Protein AF-A0A1L8ZAK7-F1 (afdb_monomer)

Sequence (157 aa):
MSPFKLKSNNKENIENLIKLHMLYDLTNNLSKELETINKIKNFDLEQYYLLITKYYLKIKKYKEANNFLKKINQKKIKNQKIKNEIISLKLRINEDNINEEEIKKILNKEKNIDVKIIYQIFSLVKFKNEKLATKIKNLILTNYPKSIYSYKIKRNE

Structure (mmCIF, N/CA/C/O backbone):
data_AF-A0A1L8ZAK7-F1
#
_entry.id   AF-A0A1L8ZAK7-F1
#
loop_
_atom_site.group_PDB
_atom_site.id
_atom_site.type_symbol
_atom_site.label_atom_id
_atom_site.label_alt_id
_atom_site.label_comp_id
_atom_site.label_asym_id
_atom_site.label_entity_id
_atom_site.label_seq_id
_atom_site.pdbx_PDB_ins_code
_atom_site.Cartn_x
_atom_site.Cartn_y
_atom_site.Cartn_z
_atom_site.occupancy
_atom_site.B_iso_or_equiv
_atom_site.auth_seq_id
_atom_site.auth_comp_id
_atom_site.auth_asym_id
_atom_site.auth_atom_id
_atom_site.pdbx_PDB_model_num
ATOM 1 N N . MET A 1 1 ? 27.114 6.346 -40.615 1.00 38.66 1 MET A N 1
ATOM 2 C CA . MET A 1 1 ? 26.608 6.399 -39.223 1.00 38.66 1 MET A CA 1
ATOM 3 C C . MET A 1 1 ? 25.337 7.224 -39.222 1.00 38.66 1 MET A C 1
ATOM 5 O O . MET A 1 1 ? 25.403 8.400 -39.535 1.00 38.66 1 MET A O 1
ATOM 9 N N . SER A 1 2 ? 24.181 6.624 -38.969 1.00 33.94 2 SER A N 1
ATOM 10 C CA . SER A 1 2 ? 22.898 7.335 -38.967 1.00 33.94 2 SER A CA 1
ATOM 11 C C . SER A 1 2 ? 21.969 6.669 -37.942 1.00 33.94 2 SER A C 1
ATOM 13 O O . SER A 1 2 ? 22.162 5.487 -37.664 1.00 33.94 2 SER A O 1
ATOM 15 N N . PRO A 1 3 ? 20.908 7.318 -37.446 1.00 43.94 3 PRO A N 1
ATOM 16 C CA . PRO A 1 3 ? 20.875 8.630 -36.805 1.00 43.94 3 PRO A CA 1
ATOM 17 C C . PRO A 1 3 ? 19.868 8.605 -35.635 1.00 43.94 3 PRO A C 1
ATOM 19 O O . PRO A 1 3 ? 18.752 9.071 -35.782 1.00 43.94 3 PRO A O 1
ATOM 22 N N . PHE A 1 4 ? 20.196 8.086 -34.452 1.00 36.28 4 PHE A N 1
ATOM 23 C CA . PHE A 1 4 ? 19.253 8.186 -33.328 1.00 36.28 4 PHE A CA 1
ATOM 24 C C . PHE A 1 4 ? 19.980 8.564 -32.046 1.00 36.28 4 PHE A C 1
ATOM 26 O O . PHE A 1 4 ? 20.331 7.735 -31.212 1.00 36.28 4 PHE A O 1
ATOM 33 N N . LYS A 1 5 ? 20.156 9.880 -31.863 1.00 40.09 5 LYS A N 1
ATOM 34 C CA . LYS A 1 5 ? 20.091 10.464 -30.521 1.00 40.09 5 LYS A CA 1
ATOM 35 C C . LYS A 1 5 ? 18.797 9.932 -29.903 1.00 40.09 5 LYS A C 1
ATOM 37 O O . LYS A 1 5 ? 17.719 10.371 -30.295 1.00 40.09 5 LYS A O 1
ATOM 42 N N . LEU A 1 6 ? 18.912 8.992 -28.966 1.00 40.31 6 LEU A N 1
ATOM 43 C CA . LEU A 1 6 ? 17.848 8.536 -28.068 1.00 40.31 6 LEU A CA 1
ATOM 44 C C . LEU A 1 6 ? 17.404 9.708 -27.174 1.00 40.31 6 LEU A C 1
ATOM 46 O O . LEU A 1 6 ? 17.619 9.735 -25.970 1.00 40.31 6 LEU A O 1
ATOM 50 N N . LYS A 1 7 ? 16.792 10.720 -27.785 1.00 38.16 7 LYS A N 1
ATOM 51 C CA . LYS A 1 7 ? 15.831 11.614 -27.146 1.00 38.16 7 LYS A CA 1
ATOM 52 C C . LYS A 1 7 ? 14.423 11.055 -27.385 1.00 38.16 7 LYS A C 1
ATOM 54 O O . LYS A 1 7 ? 13.497 11.806 -27.660 1.00 38.16 7 LYS A O 1
ATOM 59 N N . SER A 1 8 ? 14.258 9.731 -27.331 1.00 47.81 8 SER A N 1
ATOM 60 C CA . SER A 1 8 ? 12.934 9.114 -27.282 1.00 47.81 8 SER A CA 1
ATOM 61 C C . SER A 1 8 ? 12.306 9.497 -25.940 1.00 47.81 8 SER A C 1
ATOM 63 O O . SER A 1 8 ? 12.821 9.121 -24.886 1.00 47.81 8 SER A O 1
ATOM 65 N N . ASN A 1 9 ? 11.266 10.325 -26.005 1.00 56.34 9 ASN A N 1
ATOM 66 C CA . ASN A 1 9 ? 10.412 10.815 -24.924 1.00 56.34 9 ASN A CA 1
ATOM 67 C C . ASN A 1 9 ? 10.527 10.037 -23.601 1.00 56.34 9 ASN A C 1
ATOM 69 O O . ASN A 1 9 ? 9.945 8.965 -23.456 1.00 56.34 9 ASN A O 1
ATOM 73 N N . ASN A 1 10 ? 11.177 10.624 -22.585 1.00 66.56 10 ASN A N 1
ATOM 74 C CA . ASN A 1 10 ? 11.224 10.073 -21.219 1.00 66.56 10 ASN A CA 1
ATOM 75 C C . ASN A 1 10 ? 9.839 9.625 -20.710 1.00 66.56 10 ASN A C 1
ATOM 77 O O . ASN A 1 10 ? 9.738 8.651 -19.974 1.00 66.56 10 ASN A O 1
ATOM 81 N N . LYS A 1 11 ? 8.770 10.306 -21.140 1.00 75.31 11 LYS A N 1
ATOM 82 C CA . LYS A 1 11 ? 7.384 9.957 -20.814 1.00 75.31 11 LYS A CA 1
ATOM 83 C C . LYS A 1 11 ? 6.952 8.593 -21.375 1.00 75.31 11 LYS A C 1
ATOM 85 O O . LYS A 1 11 ? 6.390 7.793 -20.637 1.00 75.31 11 LYS A O 1
ATOM 90 N N . GLU A 1 12 ? 7.254 8.314 -22.640 1.00 77.94 12 GLU A N 1
ATOM 91 C CA . GLU A 1 12 ? 6.920 7.045 -23.303 1.00 77.94 12 GLU A CA 1
ATOM 92 C C . GLU A 1 12 ? 7.703 5.877 -22.685 1.00 77.94 12 GLU A C 1
ATOM 94 O O . GLU A 1 12 ? 7.150 4.808 -22.422 1.00 77.94 12 GLU A O 1
ATOM 99 N N . ASN A 1 13 ? 8.967 6.121 -22.326 1.00 82.50 13 ASN A N 1
ATOM 100 C CA . ASN A 1 13 ? 9.792 5.153 -21.607 1.00 82.50 13 ASN A CA 1
ATOM 101 C C . ASN A 1 13 ? 9.221 4.812 -20.219 1.00 82.50 13 ASN A C 1
ATOM 103 O O . ASN A 1 13 ? 9.172 3.639 -19.851 1.00 82.50 13 ASN A O 1
ATOM 107 N N . ILE A 1 14 ? 8.746 5.806 -19.458 1.00 86.50 14 ILE A N 1
ATOM 108 C CA . ILE A 1 14 ? 8.102 5.576 -18.153 1.00 86.50 14 ILE A CA 1
ATOM 109 C C . ILE A 1 14 ? 6.808 4.774 -18.317 1.00 86.50 14 ILE A C 1
ATOM 111 O O . ILE A 1 14 ? 6.589 3.812 -17.583 1.00 86.50 14 ILE A O 1
ATOM 115 N N . GLU A 1 15 ? 5.952 5.140 -19.272 1.00 88.88 15 GLU A N 1
ATOM 116 C CA . GLU A 1 15 ? 4.684 4.441 -19.508 1.00 88.88 15 GLU A CA 1
ATOM 117 C C . GLU A 1 15 ? 4.907 2.968 -19.878 1.00 88.88 15 GLU A C 1
ATOM 119 O O . GLU A 1 15 ? 4.224 2.088 -19.347 1.00 88.88 15 GLU A O 1
ATOM 124 N N . ASN A 1 16 ? 5.908 2.679 -20.714 1.00 92.00 16 ASN A N 1
ATOM 125 C CA . ASN A 1 16 ? 6.288 1.310 -21.062 1.00 92.00 16 ASN A CA 1
ATOM 126 C C . ASN A 1 16 ? 6.826 0.532 -19.852 1.00 92.00 16 ASN A C 1
ATOM 128 O O . ASN A 1 16 ? 6.425 -0.614 -19.641 1.00 92.00 16 ASN A O 1
ATOM 132 N N . LEU A 1 17 ? 7.660 1.153 -19.010 1.00 93.38 17 LEU A N 1
ATOM 133 C CA . LEU A 1 17 ? 8.134 0.534 -17.765 1.00 93.38 17 LEU A CA 1
ATOM 134 C C . LEU A 1 17 ? 6.985 0.244 -16.789 1.00 93.38 17 LEU A C 1
ATOM 136 O O . LEU A 1 17 ? 6.966 -0.817 -16.167 1.00 93.38 17 LEU A O 1
ATOM 140 N N . ILE A 1 18 ? 6.000 1.140 -16.676 1.00 91.56 18 ILE A N 1
ATOM 141 C CA . ILE A 1 18 ? 4.818 0.932 -15.826 1.00 91.56 18 ILE A CA 1
ATOM 142 C C . ILE A 1 18 ? 3.977 -0.244 -16.337 1.00 91.56 18 ILE A C 1
ATOM 144 O O . ILE A 1 18 ? 3.582 -1.095 -15.538 1.00 91.56 18 ILE A O 1
ATOM 148 N N . LYS A 1 19 ? 3.724 -0.325 -17.650 1.00 94.62 19 LYS A N 1
ATOM 149 C CA . LYS A 1 19 ? 2.999 -1.456 -18.261 1.00 94.62 19 LYS A CA 1
ATOM 150 C C . LYS A 1 19 ? 3.730 -2.777 -18.023 1.00 94.62 19 LYS A C 1
ATOM 152 O O . LYS A 1 19 ? 3.107 -3.766 -17.646 1.00 94.62 19 LYS A O 1
ATOM 157 N N . LEU A 1 20 ? 5.051 -2.777 -18.190 1.00 94.88 20 LEU A N 1
ATOM 158 C CA . LEU A 1 20 ? 5.879 -3.958 -17.979 1.00 94.88 20 LEU A CA 1
ATOM 159 C C . LEU A 1 20 ? 5.865 -4.411 -16.510 1.00 94.88 20 LEU A C 1
ATOM 161 O O . LEU A 1 20 ? 5.708 -5.598 -16.234 1.00 94.88 20 LEU A O 1
ATOM 165 N N . HIS A 1 21 ? 5.939 -3.465 -15.568 1.00 94.25 21 HIS A N 1
ATOM 166 C CA . HIS A 1 21 ? 5.751 -3.742 -14.144 1.00 94.25 21 HIS A CA 1
ATOM 167 C C . HIS A 1 21 ? 4.388 -4.399 -13.880 1.00 94.25 21 HIS A C 1
ATOM 169 O O . HIS A 1 21 ? 4.341 -5.416 -13.198 1.00 94.25 21 HIS A O 1
ATOM 175 N N . MET A 1 22 ? 3.292 -3.863 -14.436 1.00 94.00 22 MET A N 1
ATOM 176 C CA . MET A 1 22 ? 1.951 -4.439 -14.242 1.00 94.00 22 MET A CA 1
ATOM 177 C C . MET A 1 22 ? 1.873 -5.884 -14.745 1.00 94.00 22 MET A C 1
ATOM 179 O O . MET A 1 22 ? 1.290 -6.729 -14.075 1.00 94.00 22 MET A O 1
ATOM 183 N N . LEU A 1 23 ? 2.489 -6.188 -15.891 1.00 96.50 23 LEU A N 1
ATOM 184 C CA . LEU A 1 23 ? 2.541 -7.551 -16.422 1.00 96.50 23 LEU A CA 1
ATOM 185 C C . LEU A 1 23 ? 3.296 -8.508 -15.484 1.00 96.50 23 LEU A C 1
ATOM 187 O O . LEU A 1 23 ? 2.839 -9.627 -15.240 1.00 96.50 23 LEU A O 1
ATOM 191 N N . TYR A 1 24 ? 4.442 -8.087 -14.948 1.00 96.56 24 TYR A N 1
ATOM 192 C CA . TYR A 1 24 ? 5.217 -8.922 -14.025 1.00 96.56 24 TYR A CA 1
ATOM 193 C C . TYR A 1 24 ? 4.556 -9.076 -12.658 1.00 96.56 24 TYR A C 1
ATOM 195 O O . TYR A 1 24 ? 4.617 -10.164 -12.086 1.00 96.56 24 TYR A O 1
ATOM 203 N N . ASP A 1 25 ? 3.862 -8.045 -12.179 1.00 92.44 25 ASP A N 1
ATOM 204 C CA . ASP A 1 25 ? 3.046 -8.128 -10.970 1.00 92.44 25 ASP A CA 1
ATOM 205 C C . ASP A 1 25 ? 1.929 -9.174 -11.137 1.00 92.44 25 ASP A C 1
ATOM 207 O O . ASP A 1 25 ? 1.824 -10.094 -10.322 1.00 92.44 25 ASP A O 1
ATOM 211 N N . LEU A 1 26 ? 1.186 -9.108 -12.253 1.00 94.50 26 LEU A N 1
ATOM 212 C CA . LEU A 1 26 ? 0.105 -10.043 -12.601 1.00 94.50 26 LEU A CA 1
ATOM 213 C C . LEU A 1 26 ? 0.583 -11.491 -12.755 1.00 94.50 26 LEU A C 1
ATOM 215 O O . LEU A 1 26 ? -0.102 -12.417 -12.332 1.00 94.50 26 LEU A O 1
ATOM 219 N N . THR A 1 27 ? 1.756 -11.693 -13.354 1.00 95.38 27 THR A N 1
ATOM 220 C CA . THR A 1 27 ? 2.352 -13.029 -13.552 1.00 95.38 27 THR A CA 1
ATOM 221 C C . THR A 1 27 ? 3.162 -13.511 -12.347 1.00 95.38 27 THR A C 1
ATOM 223 O O . THR A 1 27 ? 3.765 -14.581 -12.396 1.00 95.38 27 THR A O 1
ATOM 226 N N . ASN A 1 28 ? 3.184 -12.731 -11.260 1.00 93.19 28 ASN A N 1
ATOM 227 C CA . ASN A 1 28 ? 3.946 -12.994 -10.042 1.00 93.19 28 ASN A CA 1
ATOM 228 C C . ASN A 1 28 ? 5.452 -13.236 -10.284 1.00 93.19 28 ASN A C 1
ATOM 230 O O . ASN A 1 28 ? 6.114 -13.960 -9.536 1.00 93.19 28 ASN A O 1
ATOM 234 N N . ASN A 1 29 ? 6.015 -12.621 -11.328 1.00 96.25 29 ASN A N 1
ATOM 235 C CA . ASN A 1 29 ? 7.433 -12.722 -11.654 1.00 96.25 29 ASN A CA 1
ATOM 236 C C . ASN A 1 29 ? 8.243 -11.697 -10.848 1.00 96.25 29 ASN A C 1
ATOM 238 O O . ASN A 1 29 ? 8.636 -10.649 -11.361 1.00 96.25 29 ASN A O 1
ATOM 242 N N . LEU A 1 30 ? 8.504 -12.017 -9.578 1.00 95.25 30 LEU A N 1
ATOM 243 C CA . LEU A 1 30 ? 9.125 -11.102 -8.612 1.00 95.25 30 LEU A CA 1
ATOM 244 C C . LEU A 1 30 ? 10.483 -10.545 -9.071 1.00 95.25 30 LEU A C 1
ATOM 246 O O . LEU A 1 30 ? 10.780 -9.372 -8.854 1.00 95.25 30 LEU A O 1
ATOM 250 N N . SER A 1 31 ? 11.307 -11.373 -9.720 1.00 95.88 31 SER A N 1
ATOM 251 C CA . SER A 1 31 ? 12.638 -10.960 -10.182 1.00 95.88 31 SER A CA 1
ATOM 252 C C . SER A 1 31 ? 12.542 -9.874 -11.256 1.00 95.88 31 SER A C 1
ATOM 254 O O . SER A 1 31 ? 13.133 -8.801 -11.105 1.00 95.88 31 SER A O 1
ATOM 256 N N . LYS A 1 32 ? 11.738 -10.112 -12.301 1.00 96.75 32 LYS A N 1
ATOM 257 C CA . LYS A 1 32 ? 11.555 -9.140 -13.386 1.00 96.75 32 LYS A CA 1
ATOM 258 C C . LYS A 1 32 ? 10.756 -7.915 -12.945 1.00 96.75 32 LYS A C 1
ATOM 260 O O . LYS A 1 32 ? 11.015 -6.809 -13.426 1.00 96.75 32 LYS A O 1
ATOM 265 N N . GLU A 1 33 ? 9.820 -8.088 -12.012 1.00 96.62 33 GLU A N 1
ATOM 266 C CA . GLU A 1 33 ? 9.091 -6.992 -11.369 1.00 96.62 33 GLU A CA 1
ATOM 267 C C . GLU A 1 33 ? 10.073 -6.029 -10.683 1.00 96.62 33 GLU A C 1
ATOM 269 O O . GLU A 1 33 ? 10.092 -4.839 -11.005 1.00 96.62 33 GLU A O 1
ATOM 274 N N . LEU A 1 34 ? 10.962 -6.542 -9.824 1.00 96.88 34 LEU A N 1
ATOM 275 C CA . LEU A 1 34 ? 11.955 -5.737 -9.108 1.00 96.88 34 LEU A CA 1
ATOM 276 C C . LEU A 1 34 ? 12.952 -5.047 -10.051 1.00 96.88 34 LEU A C 1
ATOM 278 O O . LEU A 1 34 ? 13.252 -3.864 -9.873 1.00 96.88 34 LEU A O 1
ATOM 282 N N . GLU A 1 35 ? 13.453 -5.760 -11.063 1.00 96.00 35 GLU A N 1
ATOM 283 C CA . GLU A 1 35 ? 14.347 -5.182 -12.074 1.00 96.00 35 GLU A CA 1
ATOM 284 C C . GLU A 1 35 ? 13.676 -3.999 -12.791 1.00 96.00 35 GLU A C 1
ATOM 286 O O . GLU A 1 35 ? 14.278 -2.935 -12.958 1.00 96.00 35 GLU A O 1
ATOM 291 N N . THR A 1 36 ?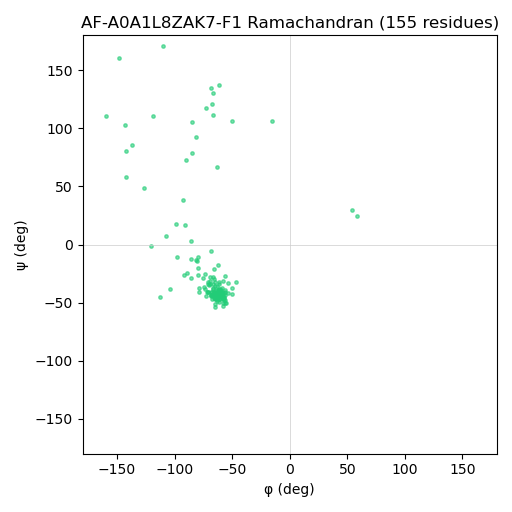 12.403 -4.159 -13.159 1.00 95.88 36 THR A N 1
ATOM 292 C CA . THR A 1 36 ? 11.619 -3.118 -13.834 1.00 95.88 36 THR A CA 1
ATOM 293 C C . THR A 1 36 ? 11.379 -1.917 -12.921 1.00 95.88 36 THR A C 1
ATOM 295 O O . THR A 1 36 ? 11.573 -0.779 -13.350 1.00 95.88 36 THR A O 1
ATOM 298 N N . ILE A 1 37 ? 11.033 -2.143 -11.648 1.00 96.12 37 ILE A N 1
ATOM 299 C CA . ILE A 1 37 ? 10.868 -1.071 -10.655 1.00 96.12 37 ILE A CA 1
ATOM 300 C C . ILE A 1 37 ? 12.163 -0.265 -10.512 1.00 96.12 37 ILE A C 1
ATOM 302 O O . ILE A 1 37 ? 12.128 0.964 -10.552 1.00 96.12 37 ILE A O 1
ATOM 306 N N . ASN A 1 38 ? 13.318 -0.925 -10.406 1.00 95.38 38 ASN A N 1
ATOM 307 C CA . ASN A 1 38 ? 14.604 -0.240 -10.244 1.00 95.38 38 ASN A CA 1
ATOM 308 C C . ASN A 1 38 ? 14.950 0.674 -11.427 1.00 95.38 38 ASN A C 1
ATOM 310 O O . ASN A 1 38 ? 15.542 1.733 -11.218 1.00 95.38 38 ASN A O 1
ATOM 314 N N . LYS A 1 39 ? 14.531 0.324 -12.650 1.00 94.50 39 LYS A N 1
ATOM 315 C CA . LYS A 1 39 ? 14.704 1.185 -13.833 1.00 94.50 39 LYS A CA 1
ATOM 316 C C . LYS A 1 39 ? 13.901 2.486 -13.726 1.00 94.50 39 LYS A C 1
ATOM 318 O O . LYS A 1 39 ? 14.380 3.519 -14.182 1.00 94.50 39 LYS A O 1
ATOM 323 N N . ILE A 1 40 ? 12.735 2.474 -13.071 1.00 91.62 40 ILE A N 1
ATOM 324 C CA . ILE A 1 40 ? 11.871 3.660 -12.891 1.00 91.62 40 ILE A CA 1
ATOM 325 C C . ILE A 1 40 ? 12.530 4.719 -11.993 1.00 91.62 40 ILE A C 1
ATOM 327 O O . ILE A 1 40 ? 12.288 5.911 -12.186 1.00 91.62 40 ILE A O 1
ATOM 331 N N . LYS A 1 41 ? 13.410 4.317 -11.064 1.00 92.38 41 LYS A N 1
ATOM 332 C CA . LYS A 1 41 ? 14.078 5.205 -10.092 1.00 92.38 41 LYS A CA 1
ATOM 333 C C . LYS A 1 41 ? 14.728 6.439 -10.724 1.00 92.38 41 LYS A C 1
ATOM 335 O O . LYS A 1 41 ? 14.693 7.513 -10.130 1.00 92.38 41 LYS A O 1
ATOM 340 N N . ASN A 1 42 ? 15.311 6.283 -11.912 1.00 84.81 42 ASN A N 1
ATOM 341 C CA . ASN A 1 42 ? 16.032 7.353 -12.606 1.00 84.81 42 ASN A CA 1
ATOM 342 C C . ASN A 1 42 ? 15.105 8.341 -13.331 1.00 84.81 42 ASN A C 1
ATOM 344 O O . ASN A 1 42 ? 15.566 9.386 -13.782 1.00 84.81 42 ASN A O 1
ATOM 348 N N . PHE A 1 43 ? 13.816 8.019 -13.446 1.00 87.50 43 PHE A N 1
ATOM 349 C CA . PHE A 1 43 ? 12.838 8.806 -14.190 1.00 87.50 43 PHE A CA 1
ATOM 350 C C . PHE A 1 43 ? 11.790 9.449 -13.280 1.00 87.50 43 PHE A C 1
ATOM 352 O O . PHE A 1 43 ? 11.487 10.630 -13.433 1.00 87.50 43 PHE A O 1
ATOM 359 N N . ASP A 1 44 ? 11.251 8.685 -12.327 1.00 88.88 44 ASP A N 1
ATOM 360 C CA . ASP A 1 44 ? 10.267 9.161 -11.356 1.00 88.88 44 ASP A CA 1
ATOM 361 C C . ASP A 1 44 ? 10.506 8.499 -9.995 1.00 88.88 44 ASP A C 1
ATOM 363 O O . ASP A 1 44 ? 10.170 7.336 -9.753 1.00 88.88 44 ASP A O 1
ATOM 367 N N . LEU A 1 45 ? 11.106 9.270 -9.089 1.00 91.50 45 LEU A N 1
ATOM 368 C CA . LEU A 1 45 ? 11.505 8.790 -7.773 1.00 91.50 45 LEU A CA 1
ATOM 369 C C . LEU A 1 45 ? 10.305 8.517 -6.851 1.00 91.50 45 LEU A C 1
ATOM 371 O O . LEU A 1 45 ? 10.348 7.573 -6.062 1.00 91.50 45 LEU A O 1
ATOM 375 N N . GLU A 1 46 ? 9.235 9.310 -6.949 1.00 92.44 46 GLU A N 1
ATOM 376 C CA . GLU A 1 46 ? 8.041 9.123 -6.113 1.00 92.44 46 GLU A CA 1
ATOM 377 C C . GLU A 1 46 ? 7.270 7.880 -6.563 1.00 92.44 46 GLU A C 1
ATOM 379 O O . GLU A 1 46 ? 6.851 7.068 -5.733 1.00 92.44 46 GLU A O 1
ATOM 384 N N . GLN A 1 47 ? 7.155 7.680 -7.880 1.00 91.25 47 GLN A N 1
ATOM 385 C CA . GLN A 1 47 ? 6.574 6.465 -8.444 1.00 91.25 47 GLN A CA 1
ATOM 386 C C . GLN A 1 47 ? 7.417 5.233 -8.098 1.00 91.25 47 GLN A C 1
ATOM 388 O O . GLN A 1 47 ? 6.862 4.203 -7.715 1.00 91.25 47 GLN A O 1
ATOM 393 N N . TYR A 1 48 ? 8.748 5.334 -8.168 1.00 95.06 48 TYR A N 1
ATOM 394 C CA . TYR A 1 48 ? 9.647 4.272 -7.718 1.00 95.06 48 TYR A CA 1
ATOM 395 C C . TYR A 1 48 ? 9.383 3.891 -6.258 1.00 95.06 48 TYR A C 1
ATOM 397 O O . TYR A 1 48 ? 9.180 2.712 -5.969 1.00 95.06 48 TYR A O 1
ATOM 405 N N . TYR A 1 49 ? 9.331 4.866 -5.343 1.00 96.56 49 TYR A N 1
ATOM 406 C CA . TYR A 1 49 ? 9.063 4.598 -3.929 1.00 96.56 49 TYR A CA 1
ATOM 407 C C . TYR A 1 49 ? 7.690 3.961 -3.699 1.00 96.56 49 TYR A C 1
ATOM 409 O O . TYR A 1 49 ? 7.571 3.044 -2.888 1.00 96.56 49 TYR A O 1
ATOM 417 N N . LEU A 1 50 ? 6.665 4.381 -4.439 1.00 95.44 50 LEU A N 1
ATOM 418 C CA . LEU A 1 50 ? 5.342 3.771 -4.357 1.00 95.44 50 LEU A CA 1
ATOM 419 C C . LEU A 1 50 ? 5.355 2.297 -4.792 1.00 95.44 50 LEU A C 1
ATOM 421 O O . LEU A 1 50 ? 4.812 1.442 -4.089 1.00 95.44 50 LEU A O 1
ATOM 425 N N . LEU A 1 51 ? 5.965 1.996 -5.942 1.00 96.00 51 LEU A N 1
ATOM 426 C CA . LEU A 1 51 ? 6.008 0.641 -6.496 1.00 96.00 51 LEU A CA 1
ATOM 427 C C . LEU A 1 51 ? 6.879 -0.289 -5.651 1.00 96.00 51 LEU A C 1
ATOM 429 O O . LEU A 1 51 ? 6.452 -1.393 -5.319 1.00 96.00 51 LEU A O 1
ATOM 433 N N . ILE A 1 52 ? 8.054 0.168 -5.218 1.00 97.44 52 ILE A N 1
ATOM 434 C CA . ILE A 1 52 ? 8.940 -0.655 -4.393 1.00 97.44 52 ILE A CA 1
ATOM 435 C C . ILE A 1 52 ? 8.325 -0.940 -3.011 1.00 97.44 52 ILE A C 1
ATOM 437 O O . ILE A 1 52 ? 8.479 -2.041 -2.486 1.00 97.44 52 ILE A O 1
ATOM 441 N N . THR A 1 53 ? 7.556 -0.006 -2.433 1.00 97.44 53 THR A N 1
ATOM 442 C CA . THR A 1 53 ? 6.789 -0.273 -1.206 1.00 97.44 53 THR A CA 1
ATOM 443 C C . THR A 1 53 ? 5.756 -1.381 -1.416 1.00 97.44 53 THR A C 1
ATOM 445 O O . THR A 1 53 ? 5.643 -2.264 -0.564 1.00 97.44 53 THR A O 1
ATOM 448 N N . LYS A 1 54 ? 5.015 -1.366 -2.534 1.00 96.31 54 LYS A N 1
ATOM 449 C CA . LYS A 1 54 ? 4.048 -2.429 -2.868 1.00 96.31 54 LYS A CA 1
ATOM 450 C C . LYS A 1 54 ? 4.736 -3.779 -3.034 1.00 96.31 54 LYS A C 1
ATOM 452 O O . LYS A 1 54 ? 4.273 -4.757 -2.454 1.00 96.31 54 LYS A O 1
ATOM 457 N N . TYR A 1 55 ? 5.858 -3.804 -3.749 1.00 96.88 55 TYR A N 1
ATOM 458 C CA . TYR A 1 55 ? 6.669 -5.003 -3.939 1.00 96.88 55 TYR A CA 1
ATOM 459 C C . TYR A 1 55 ? 7.101 -5.611 -2.597 1.00 96.88 55 TYR A C 1
ATOM 461 O O . TYR A 1 55 ? 6.863 -6.789 -2.339 1.00 96.88 55 TYR A O 1
ATOM 469 N N . TYR A 1 56 ? 7.660 -4.808 -1.685 1.00 97.50 56 TYR A N 1
ATOM 470 C CA . TYR A 1 56 ? 8.072 -5.311 -0.370 1.00 97.50 56 TYR A CA 1
ATOM 471 C C . TYR A 1 56 ? 6.896 -5.784 0.491 1.00 97.50 56 TYR A C 1
ATOM 473 O O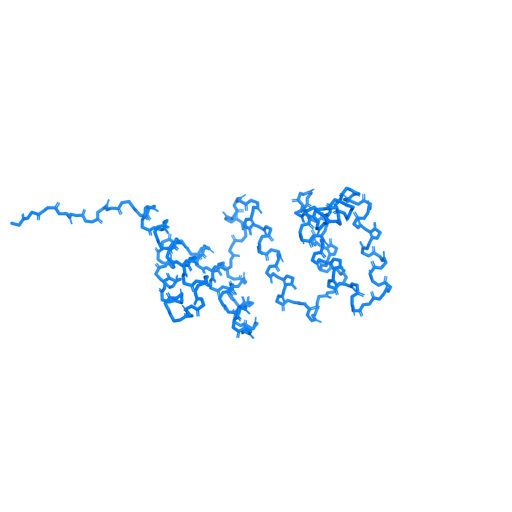 . TYR A 1 56 ? 7.029 -6.783 1.198 1.00 97.50 56 TYR A O 1
ATOM 481 N N . LEU A 1 57 ? 5.736 -5.124 0.406 1.00 94.69 57 LEU A N 1
ATOM 482 C CA . LEU A 1 57 ? 4.512 -5.608 1.049 1.00 94.69 57 LEU A CA 1
ATOM 483 C C . LEU A 1 57 ? 4.061 -6.964 0.499 1.00 94.69 57 LEU A C 1
ATOM 485 O O . LEU A 1 57 ? 3.717 -7.845 1.284 1.00 94.69 57 LEU A O 1
ATOM 489 N N . LYS A 1 58 ? 4.093 -7.149 -0.826 1.00 94.25 58 LYS A N 1
ATOM 490 C CA . LYS A 1 58 ? 3.730 -8.405 -1.504 1.00 94.25 58 LYS A CA 1
ATOM 491 C C . LYS A 1 58 ? 4.553 -9.584 -0.983 1.00 94.25 58 LYS A C 1
ATOM 493 O O . LYS A 1 58 ? 4.000 -10.647 -0.719 1.00 94.25 58 LYS A O 1
ATOM 498 N N . ILE A 1 59 ? 5.847 -9.374 -0.741 1.00 95.44 59 ILE A N 1
ATOM 499 C CA . ILE A 1 59 ? 6.755 -10.389 -0.176 1.00 95.44 59 ILE A CA 1
ATOM 500 C C . ILE A 1 59 ? 6.849 -10.355 1.362 1.00 95.44 59 ILE A C 1
ATOM 502 O O . ILE A 1 59 ? 7.787 -10.912 1.930 1.00 95.44 59 ILE A O 1
ATOM 506 N N . LYS A 1 60 ? 5.897 -9.702 2.048 1.00 94.06 60 LYS A N 1
ATOM 507 C CA . LYS A 1 60 ? 5.776 -9.625 3.522 1.00 94.06 60 LYS A CA 1
ATOM 508 C C . LYS A 1 60 ? 6.987 -9.018 4.250 1.00 94.06 60 LYS A C 1
ATOM 510 O O . LYS A 1 60 ? 7.192 -9.245 5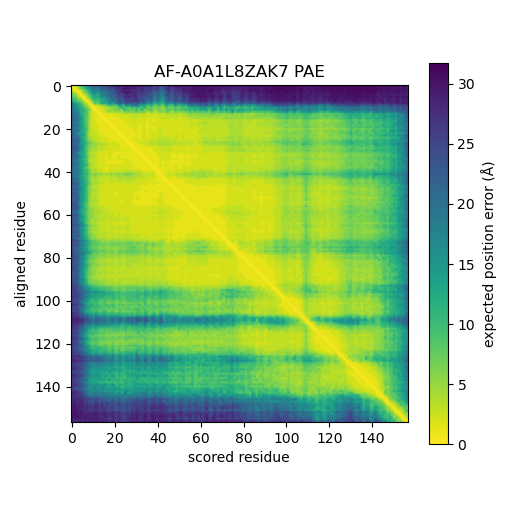.441 1.00 94.06 60 LYS A O 1
ATOM 515 N N . LYS A 1 61 ? 7.778 -8.192 3.565 1.00 95.50 61 LYS A N 1
ATOM 516 C CA . LYS A 1 61 ? 8.901 -7.434 4.136 1.00 95.50 61 LYS A CA 1
ATOM 517 C C . LYS A 1 61 ? 8.430 -6.064 4.631 1.00 95.50 61 LYS A C 1
ATOM 519 O O . LYS A 1 61 ? 8.680 -5.025 4.017 1.00 95.50 61 LYS A O 1
ATOM 524 N N . TYR A 1 62 ? 7.692 -6.064 5.743 1.00 92.38 62 TYR A N 1
ATOM 525 C CA . TYR A 1 62 ? 7.012 -4.870 6.268 1.00 92.38 62 TYR A CA 1
ATOM 526 C C . TYR A 1 62 ? 7.969 -3.745 6.687 1.00 92.38 62 TYR A C 1
ATOM 528 O O . TYR A 1 62 ? 7.664 -2.568 6.477 1.00 92.38 62 TYR A O 1
ATOM 536 N N . LYS A 1 63 ? 9.143 -4.080 7.241 1.00 93.62 63 LYS A N 1
ATOM 537 C CA . LYS A 1 63 ? 10.146 -3.092 7.671 1.00 93.62 63 LYS A CA 1
ATOM 538 C C . LYS A 1 63 ? 10.699 -2.319 6.473 1.00 93.62 63 LYS A C 1
ATOM 540 O O . LYS A 1 63 ? 10.752 -1.090 6.493 1.00 93.62 63 LYS A O 1
ATOM 545 N N . GLU A 1 64 ? 11.060 -3.027 5.413 1.00 96.31 64 GLU A N 1
ATOM 546 C CA . GLU A 1 64 ? 11.535 -2.465 4.154 1.00 96.31 64 GLU A CA 1
ATOM 547 C C . GLU A 1 64 ? 10.440 -1.644 3.476 1.00 96.31 64 GLU A C 1
ATOM 549 O O . GLU A 1 64 ? 10.685 -0.499 3.090 1.00 96.31 64 GLU A O 1
ATOM 554 N N . ALA A 1 65 ? 9.215 -2.173 3.415 1.00 96.44 65 ALA A N 1
ATOM 555 C CA . ALA A 1 65 ? 8.073 -1.453 2.865 1.00 96.44 65 ALA A CA 1
ATOM 556 C C . ALA A 1 65 ? 7.837 -0.112 3.585 1.00 96.44 65 ALA A C 1
ATOM 558 O O . ALA A 1 65 ? 7.683 0.920 2.924 1.00 96.44 65 ALA A O 1
ATOM 559 N N . ASN A 1 66 ? 7.887 -0.106 4.923 1.00 94.88 66 ASN A N 1
ATOM 560 C CA . ASN A 1 66 ? 7.764 1.105 5.739 1.00 94.88 66 ASN A CA 1
ATOM 561 C C . ASN A 1 66 ? 8.903 2.099 5.469 1.00 94.88 66 ASN A C 1
ATOM 563 O O . ASN A 1 66 ? 8.672 3.301 5.332 1.00 94.88 66 ASN A O 1
ATOM 567 N N . ASN A 1 67 ? 10.137 1.603 5.355 1.00 96.56 67 ASN A N 1
ATOM 568 C CA . ASN A 1 67 ? 11.304 2.438 5.077 1.00 96.56 67 ASN A CA 1
ATOM 569 C C . ASN A 1 67 ? 11.186 3.160 3.731 1.00 96.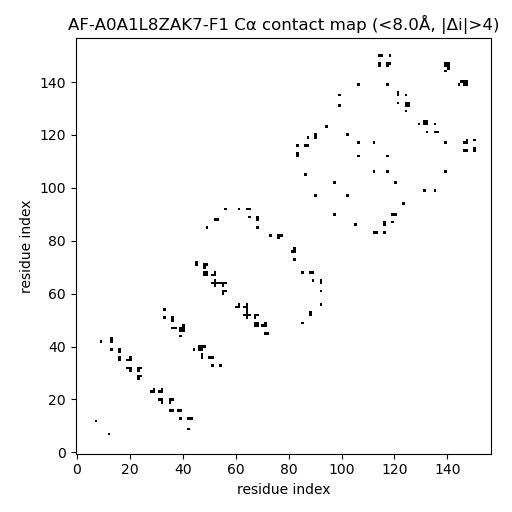56 67 ASN A C 1
ATOM 571 O O . ASN A 1 67 ? 11.543 4.333 3.647 1.00 96.56 67 ASN A O 1
ATOM 575 N N . PHE A 1 68 ? 10.678 2.497 2.690 1.00 97.19 68 PHE A N 1
ATOM 576 C CA . PHE A 1 68 ? 10.446 3.140 1.394 1.00 97.19 68 PHE A CA 1
ATOM 577 C C . PHE A 1 68 ? 9.239 4.076 1.408 1.00 97.19 68 PHE A C 1
ATOM 579 O O . PHE A 1 68 ? 9.325 5.177 0.869 1.00 97.19 68 PHE A O 1
ATOM 586 N N . LEU A 1 69 ? 8.166 3.712 2.110 1.00 95.56 69 LEU A N 1
ATOM 587 C CA . LEU A 1 69 ? 6.972 4.549 2.213 1.00 95.56 69 LEU A CA 1
ATOM 588 C C . LEU A 1 69 ? 7.277 5.908 2.852 1.00 95.56 69 LEU A C 1
ATOM 590 O O . LEU A 1 69 ? 6.751 6.932 2.420 1.00 95.56 69 LEU A O 1
ATOM 594 N N . LYS A 1 70 ? 8.155 5.930 3.862 1.00 94.81 70 LYS A N 1
ATOM 595 C CA . LYS A 1 70 ? 8.611 7.159 4.531 1.00 94.81 70 LYS A CA 1
ATOM 596 C C . LYS A 1 70 ? 9.421 8.087 3.621 1.00 94.81 70 LYS A C 1
ATOM 598 O O . LYS A 1 70 ? 9.508 9.273 3.918 1.00 94.81 70 LYS A O 1
ATOM 603 N N . LYS A 1 71 ? 9.998 7.573 2.529 1.00 95.94 71 LYS A N 1
ATOM 604 C CA . LYS A 1 71 ? 10.766 8.375 1.562 1.00 95.94 71 LYS A CA 1
ATOM 605 C C . LYS A 1 71 ? 9.876 9.124 0.571 1.00 95.94 71 LYS A C 1
ATOM 607 O O . LYS A 1 71 ? 10.370 10.035 -0.086 1.00 95.94 71 LYS A O 1
ATOM 612 N N . ILE A 1 72 ? 8.591 8.770 0.479 1.00 93.69 72 ILE A N 1
ATOM 613 C CA . ILE A 1 72 ? 7.642 9.434 -0.416 1.00 93.69 72 ILE A CA 1
ATOM 614 C C . ILE A 1 72 ? 7.385 10.867 0.059 1.00 93.69 72 ILE A C 1
ATOM 616 O O . ILE A 1 72 ? 6.860 11.097 1.156 1.00 93.69 72 ILE A O 1
ATOM 620 N N . ASN A 1 73 ? 7.679 11.845 -0.794 1.00 89.56 73 ASN A N 1
ATOM 621 C CA . ASN A 1 73 ? 7.380 13.240 -0.517 1.00 89.56 73 ASN A CA 1
ATOM 622 C C . ASN A 1 73 ? 5.916 13.550 -0.845 1.00 89.56 73 ASN A C 1
ATOM 624 O O . ASN A 1 73 ? 5.557 13.965 -1.949 1.00 89.56 73 ASN A O 1
ATOM 628 N N . GLN A 1 74 ? 5.065 13.431 0.172 1.00 83.75 74 GLN A N 1
ATOM 629 C CA . GLN A 1 74 ? 3.625 13.671 0.050 1.00 83.75 74 GLN A CA 1
ATOM 630 C C . GLN A 1 74 ? 3.268 15.064 -0.494 1.00 83.75 74 GLN A C 1
ATOM 632 O O . GLN A 1 74 ? 2.228 15.209 -1.130 1.00 83.75 74 GLN A O 1
ATOM 637 N N . LYS A 1 75 ? 4.125 16.080 -0.302 1.00 84.94 75 LYS A N 1
ATOM 638 C CA . LYS A 1 75 ? 3.883 17.441 -0.817 1.00 84.94 75 LYS A CA 1
ATOM 639 C C . LYS A 1 75 ? 3.971 17.517 -2.344 1.00 84.94 75 LYS A C 1
ATOM 641 O O . LYS A 1 75 ? 3.322 18.370 -2.942 1.00 84.94 75 LYS A O 1
ATOM 646 N N . LYS A 1 76 ? 4.755 16.639 -2.982 1.00 86.31 76 LYS A N 1
ATOM 647 C CA . LYS A 1 76 ? 4.898 16.590 -4.449 1.00 86.31 76 LYS A CA 1
ATOM 648 C C . LYS A 1 76 ? 3.731 15.879 -5.132 1.00 86.31 76 LYS A C 1
ATOM 650 O O . LYS A 1 76 ? 3.479 16.099 -6.315 1.00 86.31 76 LYS A O 1
ATOM 655 N N . ILE A 1 77 ? 2.990 15.058 -4.395 1.00 84.62 77 ILE A N 1
ATOM 656 C CA . ILE A 1 77 ? 1.904 14.258 -4.950 1.00 84.62 77 ILE A CA 1
ATOM 657 C C . ILE A 1 77 ? 0.632 15.096 -4.994 1.00 84.62 77 ILE A C 1
ATOM 659 O O . ILE A 1 77 ? -0.034 15.319 -3.984 1.00 84.62 77 ILE A O 1
ATOM 663 N N . LYS A 1 78 ? 0.267 15.537 -6.198 1.00 84.25 78 LYS A N 1
ATOM 664 C CA . LYS A 1 78 ? -0.998 16.248 -6.439 1.00 84.25 78 LYS A CA 1
ATOM 665 C C . LYS A 1 78 ? -2.170 15.294 -6.687 1.00 84.25 78 LYS A C 1
ATOM 667 O O . LYS A 1 78 ? -3.301 15.625 -6.352 1.00 84.25 78 LYS A O 1
ATOM 672 N N . ASN A 1 79 ? -1.906 14.104 -7.232 1.00 85.31 79 ASN A N 1
ATOM 673 C CA . ASN A 1 79 ? -2.940 13.142 -7.614 1.00 85.31 79 ASN A CA 1
ATOM 674 C C . ASN A 1 79 ? -3.584 12.475 -6.384 1.00 85.31 79 ASN A C 1
ATOM 676 O O . ASN A 1 79 ? -2.919 11.740 -5.651 1.00 85.31 79 ASN A O 1
ATOM 680 N N . GLN A 1 80 ? -4.892 12.681 -6.199 1.00 83.75 80 GLN A N 1
ATOM 681 C CA . GLN A 1 80 ? -5.644 12.123 -5.072 1.00 83.75 80 GLN A CA 1
ATOM 682 C C . GLN A 1 80 ? -5.640 10.587 -5.054 1.00 83.75 80 GLN A C 1
ATOM 684 O O . GLN A 1 80 ? -5.551 9.996 -3.983 1.00 83.75 80 GLN A O 1
ATOM 689 N N . LYS A 1 81 ? -5.644 9.922 -6.217 1.00 86.25 81 LYS A N 1
ATOM 690 C CA . LYS A 1 81 ? -5.569 8.453 -6.302 1.00 86.25 81 LYS A CA 1
ATOM 691 C C . LYS A 1 81 ? -4.282 7.922 -5.664 1.00 86.25 81 LYS A C 1
ATOM 693 O O . LYS A 1 81 ? -4.327 6.944 -4.924 1.00 86.25 81 LYS A O 1
ATOM 698 N N . ILE A 1 82 ? -3.156 8.596 -5.903 1.00 87.75 82 ILE A N 1
ATOM 699 C CA . ILE A 1 82 ? -1.858 8.220 -5.325 1.00 87.75 82 ILE A CA 1
ATOM 700 C C . ILE A 1 82 ? -1.833 8.515 -3.820 1.00 87.75 82 ILE A C 1
ATOM 702 O O . ILE A 1 82 ? -1.358 7.688 -3.045 1.00 87.75 82 ILE A O 1
ATOM 706 N N . LYS A 1 83 ? -2.391 9.652 -3.376 1.00 88.62 83 LYS A N 1
ATOM 707 C CA . LYS A 1 83 ? -2.528 9.954 -1.937 1.00 88.62 83 LYS A CA 1
ATOM 708 C C . LYS A 1 83 ? -3.326 8.876 -1.209 1.00 88.62 83 LYS A C 1
ATOM 710 O O . LYS A 1 83 ? -2.875 8.358 -0.189 1.00 88.62 83 LYS A O 1
ATOM 715 N N . ASN A 1 84 ? -4.462 8.491 -1.784 1.00 87.38 84 ASN A N 1
ATOM 716 C CA . ASN A 1 84 ? -5.317 7.438 -1.254 1.00 87.38 84 ASN A CA 1
ATOM 717 C C . ASN A 1 84 ? -4.570 6.099 -1.175 1.00 87.38 84 ASN A C 1
ATOM 719 O O . ASN A 1 84 ? -4.646 5.384 -0.174 1.00 87.38 84 ASN A O 1
ATOM 723 N N . GLU A 1 85 ? -3.791 5.776 -2.204 1.00 90.12 85 GLU A N 1
ATOM 724 C CA . GLU A 1 85 ? -2.982 4.564 -2.221 1.00 90.12 85 GLU A CA 1
ATOM 725 C C . GLU A 1 85 ? -1.906 4.560 -1.126 1.00 90.12 85 GLU A C 1
ATOM 727 O O . GLU A 1 85 ? -1.747 3.564 -0.425 1.00 90.12 85 GLU A O 1
ATOM 732 N N . ILE A 1 86 ? -1.237 5.689 -0.893 1.00 91.44 86 ILE A N 1
ATOM 733 C CA . ILE A 1 86 ? -0.263 5.847 0.197 1.00 91.44 86 ILE A CA 1
ATOM 734 C C . ILE A 1 86 ? -0.915 5.642 1.562 1.00 91.44 86 ILE A C 1
ATOM 736 O O . ILE A 1 86 ? -0.332 4.976 2.418 1.00 91.44 86 ILE A O 1
ATOM 740 N N . ILE A 1 87 ? -2.119 6.179 1.778 1.00 90.00 87 ILE A N 1
ATOM 741 C CA . ILE A 1 87 ? -2.872 5.948 3.017 1.00 90.00 87 ILE A CA 1
ATOM 742 C C . ILE A 1 87 ? -3.176 4.453 3.169 1.00 90.00 87 ILE A C 1
ATOM 744 O O . ILE A 1 87 ? -2.892 3.880 4.219 1.00 90.00 87 ILE A O 1
ATOM 748 N N . SER A 1 88 ? -3.659 3.792 2.113 1.00 90.75 88 SER A N 1
ATOM 749 C CA . SER A 1 88 ? -3.926 2.346 2.132 1.00 90.75 88 SER A CA 1
ATOM 750 C C . SER A 1 88 ? -2.678 1.508 2.442 1.00 90.75 88 SER A C 1
ATOM 752 O O . SER A 1 88 ? -2.774 0.503 3.153 1.00 90.75 88 SER A O 1
ATOM 754 N N . LEU A 1 89 ? -1.506 1.908 1.935 1.00 93.25 89 LEU A N 1
ATOM 755 C CA . LEU A 1 89 ? -0.229 1.252 2.229 1.00 93.25 89 LEU A CA 1
ATOM 756 C C . LEU A 1 89 ? 0.184 1.451 3.691 1.00 93.25 89 LEU A C 1
ATOM 758 O O . LEU A 1 89 ? 0.563 0.477 4.336 1.00 93.25 89 LEU A O 1
ATOM 762 N N . LYS A 1 90 ? 0.048 2.669 4.240 1.00 91.06 90 LYS A N 1
ATOM 763 C CA . LYS A 1 90 ? 0.301 2.936 5.671 1.00 91.06 90 LYS A CA 1
ATOM 764 C C . LYS A 1 90 ? -0.562 2.049 6.562 1.00 91.06 90 LYS A C 1
ATOM 766 O O . LYS A 1 90 ? -0.048 1.449 7.498 1.00 91.06 90 LYS A O 1
ATOM 771 N N . LEU A 1 91 ? -1.850 1.944 6.237 1.00 89.06 91 LEU A N 1
ATOM 772 C CA . LEU A 1 91 ? -2.802 1.112 6.969 1.00 89.06 91 LEU A CA 1
ATOM 773 C C . LEU A 1 91 ? -2.425 -0.377 6.937 1.00 89.06 91 LEU A C 1
ATOM 775 O O . LEU A 1 91 ? -2.521 -1.030 7.965 1.00 89.06 91 LEU A O 1
ATOM 779 N N . ARG A 1 92 ? -1.971 -0.904 5.789 1.00 88.94 92 ARG A N 1
ATOM 780 C CA . ARG A 1 92 ? -1.510 -2.304 5.666 1.00 88.94 92 ARG A CA 1
ATOM 781 C C . ARG A 1 92 ? -0.225 -2.569 6.444 1.00 88.94 92 ARG A C 1
ATOM 783 O O . ARG A 1 92 ? -0.106 -3.583 7.110 1.00 88.94 92 ARG A O 1
ATOM 790 N N . ILE A 1 93 ? 0.746 -1.661 6.359 1.00 89.56 93 ILE A N 1
ATOM 791 C CA . ILE A 1 93 ? 2.042 -1.816 7.038 1.00 89.56 93 ILE A CA 1
ATOM 792 C C . ILE A 1 93 ? 1.883 -1.761 8.558 1.00 89.56 93 ILE A C 1
ATOM 794 O O . ILE A 1 93 ? 2.569 -2.487 9.270 1.00 89.56 93 ILE A O 1
ATOM 798 N N . ASN A 1 94 ? 0.982 -0.907 9.043 1.00 84.06 94 ASN A N 1
ATOM 799 C CA . A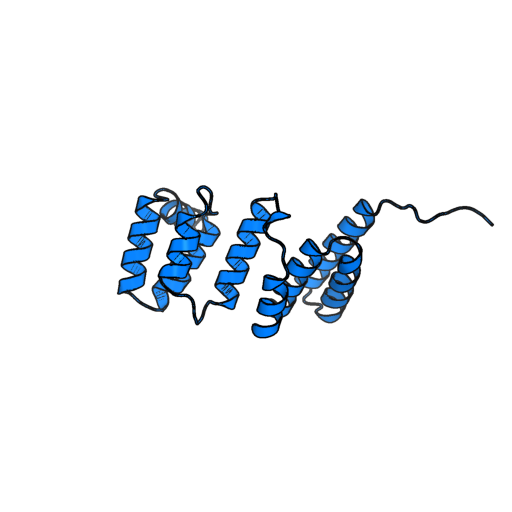SN A 1 94 ? 0.721 -0.728 10.466 1.00 84.06 94 ASN A CA 1
ATOM 800 C C . ASN A 1 94 ? -0.509 -1.509 10.940 1.00 84.06 94 ASN A C 1
ATOM 802 O O . ASN A 1 94 ? -1.031 -1.188 12.005 1.00 84.06 94 ASN A O 1
ATOM 806 N N . GLU A 1 95 ? -0.980 -2.505 10.181 1.00 81.19 95 GLU A N 1
ATOM 807 C CA . GLU A 1 95 ? -2.196 -3.259 10.504 1.00 81.19 95 GLU A CA 1
ATOM 808 C C . GLU A 1 95 ? -2.167 -3.746 11.952 1.00 81.19 95 GLU A C 1
ATOM 810 O O . GLU A 1 95 ? -3.141 -3.530 12.666 1.00 81.19 95 GLU A O 1
ATOM 815 N N . ASP A 1 96 ? -1.025 -4.249 12.432 1.00 78.50 96 ASP A N 1
ATOM 816 C CA . ASP A 1 96 ? -0.831 -4.755 13.795 1.00 78.50 96 ASP A CA 1
ATOM 817 C C . ASP A 1 96 ? -0.755 -3.678 14.893 1.00 78.50 96 ASP A C 1
ATOM 819 O O . ASP A 1 96 ? -1.174 -3.936 16.020 1.00 78.50 96 ASP A O 1
ATOM 823 N N . ASN A 1 97 ? -0.351 -2.450 14.563 1.00 79.31 97 ASN A N 1
ATOM 824 C CA . ASN A 1 97 ? 0.010 -1.421 15.551 1.00 79.31 97 ASN A CA 1
ATOM 825 C C . ASN A 1 97 ? -0.830 -0.137 15.480 1.00 79.31 97 ASN A C 1
ATOM 827 O O . ASN A 1 97 ? -0.598 0.786 16.260 1.00 79.31 97 ASN A O 1
ATOM 831 N N . ILE A 1 98 ? -1.780 -0.046 14.547 1.00 78.75 98 ILE A N 1
ATOM 832 C CA . ILE A 1 98 ? -2.560 1.175 14.340 1.00 78.75 98 ILE A CA 1
ATOM 833 C C . ILE A 1 98 ? -3.466 1.494 15.537 1.00 78.75 98 ILE A C 1
ATOM 835 O O . ILE A 1 98 ? -4.222 0.642 16.010 1.00 78.75 98 ILE A O 1
ATOM 83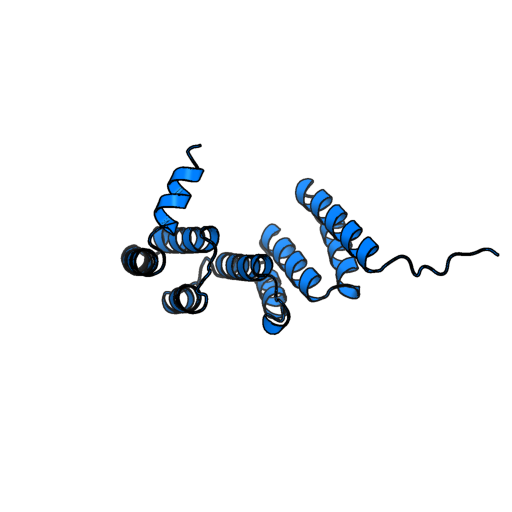9 N N . ASN A 1 99 ? -3.411 2.742 16.008 1.00 81.31 99 ASN A N 1
ATOM 840 C CA . ASN A 1 99 ? -4.169 3.205 17.174 1.00 81.31 99 ASN A CA 1
ATOM 841 C C . ASN A 1 99 ? -5.305 4.190 16.817 1.00 81.31 99 ASN A C 1
ATOM 843 O O . ASN A 1 99 ? -5.431 4.663 15.685 1.00 81.31 99 ASN A O 1
ATOM 847 N N . GLU A 1 100 ? -6.154 4.509 17.805 1.00 80.06 100 GLU A N 1
ATOM 848 C CA . GLU A 1 100 ? -7.316 5.399 17.634 1.00 80.06 100 GLU A CA 1
ATOM 849 C C . GLU A 1 100 ? -6.930 6.789 17.101 1.00 80.06 100 GLU A C 1
ATOM 851 O O . GLU A 1 100 ? -7.616 7.340 16.237 1.00 80.06 100 GLU A O 1
ATOM 856 N N . GLU A 1 101 ? -5.838 7.367 17.603 1.00 83.25 101 GLU A N 1
ATOM 857 C CA . GLU A 1 101 ? -5.408 8.715 17.226 1.00 83.25 101 GLU A CA 1
ATOM 858 C C . GLU A 1 101 ? -4.940 8.795 15.776 1.00 83.25 101 GLU A C 1
ATOM 860 O O . GLU A 1 101 ? -5.251 9.761 15.075 1.00 83.25 101 GLU A O 1
ATOM 865 N N . GLU A 1 102 ? -4.199 7.792 15.312 1.00 83.19 102 GLU A N 1
ATOM 866 C CA . GLU A 1 102 ? -3.758 7.699 13.923 1.00 83.19 102 GLU A CA 1
ATOM 867 C C . GLU A 1 102 ? -4.953 7.601 12.977 1.00 83.19 102 GLU A C 1
ATOM 869 O O . GLU A 1 102 ? -5.001 8.306 11.966 1.00 83.19 102 GLU A O 1
ATOM 874 N N . ILE A 1 103 ? -5.961 6.807 13.340 1.00 81.69 103 ILE A N 1
ATOM 875 C CA . ILE A 1 103 ? -7.179 6.679 12.540 1.00 81.69 103 ILE A CA 1
ATOM 876 C C . ILE A 1 103 ? -7.958 7.997 12.516 1.00 81.69 103 ILE A C 1
ATOM 878 O O . ILE A 1 103 ? -8.371 8.439 11.442 1.00 81.69 103 ILE A O 1
ATOM 882 N N . LYS A 1 104 ? -8.116 8.672 13.662 1.00 81.81 104 LYS A N 1
ATOM 883 C CA . LYS A 1 104 ? -8.753 10.000 13.722 1.00 81.81 104 LYS A CA 1
ATOM 884 C C . LYS A 1 104 ? -8.013 11.018 12.862 1.00 81.81 104 LYS A C 1
ATOM 886 O O . LYS A 1 104 ? -8.650 11.778 12.139 1.00 81.81 104 LYS A O 1
ATOM 891 N N . LYS A 1 105 ? -6.676 11.019 12.894 1.00 83.38 105 LYS A N 1
ATOM 892 C CA . LYS A 1 105 ? -5.852 11.895 12.047 1.00 83.38 105 LYS A CA 1
ATOM 893 C C . LYS A 1 105 ? -6.110 11.643 10.564 1.00 83.38 105 LYS A C 1
ATOM 895 O O . LYS A 1 105 ? -6.195 12.616 9.822 1.00 83.38 105 LYS A O 1
ATOM 900 N N . ILE A 1 106 ? -6.247 10.384 10.141 1.00 82.38 106 ILE A N 1
ATOM 901 C CA . ILE A 1 106 ? -6.586 10.039 8.753 1.00 82.38 106 ILE A CA 1
ATOM 902 C C . ILE A 1 106 ? -7.987 10.553 8.420 1.00 82.38 106 ILE A C 1
ATOM 904 O O . ILE A 1 106 ? -8.122 11.328 7.481 1.00 82.38 106 ILE A O 1
ATOM 908 N N . LEU A 1 107 ? -8.996 10.198 9.221 1.00 77.38 107 LEU A N 1
ATOM 909 C CA . LEU A 1 107 ? -10.404 10.518 8.958 1.00 77.38 107 LEU A CA 1
ATOM 910 C C . LEU A 1 107 ? -10.727 12.020 9.008 1.00 77.38 107 LEU A C 1
ATOM 912 O O . LEU A 1 107 ? -11.626 12.455 8.291 1.00 77.38 107 LEU A O 1
ATOM 916 N N . ASN A 1 108 ? -10.002 12.806 9.811 1.00 73.81 108 ASN A N 1
ATOM 917 C CA . ASN A 1 108 ? -10.252 14.242 9.985 1.00 73.81 108 ASN A CA 1
ATOM 918 C C . ASN A 1 108 ? -9.446 15.139 9.031 1.00 73.81 108 ASN A C 1
ATOM 920 O O . ASN A 1 108 ? -9.863 16.266 8.773 1.00 73.81 108 ASN A O 1
ATOM 924 N N . LYS A 1 109 ? -8.276 14.700 8.535 1.00 67.75 109 LYS A N 1
ATOM 925 C CA . LYS A 1 109 ? -7.403 15.563 7.711 1.00 67.75 109 LYS A CA 1
ATOM 926 C C . LYS A 1 109 ? -7.839 15.687 6.257 1.00 67.75 109 LYS A C 1
ATOM 928 O O . LYS A 1 109 ? -7.504 16.685 5.625 1.00 67.75 109 LYS A O 1
ATOM 933 N N . GLU A 1 110 ? -8.543 14.704 5.712 1.00 63.56 110 GLU A N 1
ATOM 934 C CA . GLU A 1 110 ? -8.890 14.694 4.293 1.00 63.56 110 GLU A CA 1
ATOM 935 C C . GLU A 1 110 ? -10.406 14.712 4.109 1.00 63.56 110 GLU A C 1
ATOM 937 O O . GLU A 1 110 ? -11.076 13.731 4.377 1.00 63.56 110 GLU A O 1
ATOM 942 N N . LYS A 1 111 ? -10.965 15.821 3.607 1.00 61.59 111 LYS A N 1
ATOM 943 C CA . LYS A 1 111 ? -12.413 15.931 3.332 1.00 61.59 111 LYS A CA 1
ATOM 944 C C . LYS A 1 111 ? -12.919 14.930 2.273 1.00 61.59 111 LYS A C 1
ATOM 946 O O . LYS A 1 111 ? -14.115 14.681 2.208 1.00 61.59 111 LYS A O 1
ATOM 951 N N . ASN A 1 112 ? -12.018 14.351 1.470 1.00 69.44 112 ASN A N 1
ATOM 952 C CA . ASN A 1 112 ? -12.322 13.496 0.315 1.00 69.44 112 ASN A CA 1
ATOM 953 C C . ASN A 1 112 ? -11.598 12.136 0.384 1.00 69.44 112 ASN A C 1
ATOM 955 O O . ASN A 1 112 ? -10.950 11.717 -0.579 1.00 69.44 112 ASN A O 1
ATOM 959 N N . ILE A 1 113 ? -11.668 11.452 1.527 1.00 74.62 113 ILE A N 1
ATOM 960 C CA . ILE A 1 113 ? -11.110 10.098 1.661 1.00 74.62 113 ILE A CA 1
ATOM 961 C C . ILE A 1 113 ? -11.931 9.118 0.823 1.00 74.62 113 ILE A C 1
ATOM 963 O O . ILE A 1 113 ? -13.161 9.112 0.865 1.00 74.62 113 ILE A O 1
ATOM 967 N N . ASP A 1 114 ? -11.237 8.258 0.078 1.00 79.31 114 ASP A N 1
ATOM 968 C CA . ASP A 1 114 ? -11.870 7.182 -0.682 1.00 79.31 114 ASP A CA 1
ATOM 969 C C . ASP A 1 114 ? -12.608 6.206 0.245 1.00 79.31 114 ASP A C 1
ATOM 971 O O . ASP A 1 114 ? -12.073 5.759 1.264 1.00 79.31 114 ASP A O 1
ATOM 975 N N . VAL A 1 115 ? -13.813 5.799 -0.151 1.00 79.19 115 VAL A N 1
ATOM 976 C CA . VAL A 1 115 ? -14.628 4.812 0.570 1.00 79.19 115 VAL A CA 1
ATOM 977 C C . VAL A 1 115 ? -13.857 3.511 0.837 1.00 79.19 115 VAL A C 1
ATOM 979 O O . VAL A 1 115 ? -14.029 2.904 1.894 1.00 79.19 115 VAL 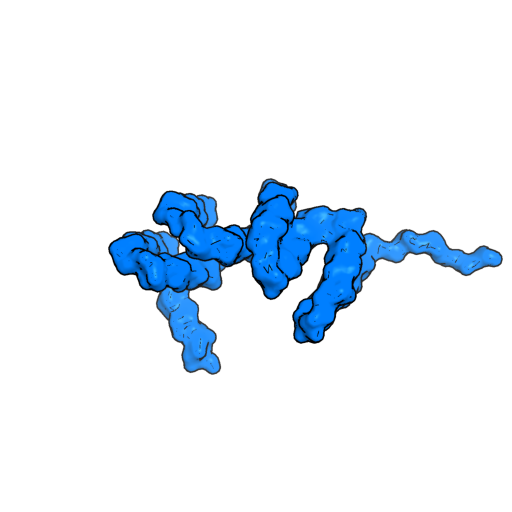A O 1
ATOM 982 N N . LYS A 1 116 ? -12.948 3.103 -0.059 1.00 82.69 116 LYS A N 1
ATOM 983 C CA . LYS A 1 116 ? -12.083 1.927 0.142 1.00 82.69 116 LYS A CA 1
ATOM 984 C C . LYS A 1 116 ? -11.194 2.055 1.379 1.00 82.69 116 LYS A C 1
ATOM 986 O O . LYS A 1 116 ? -11.025 1.077 2.101 1.00 82.69 116 LYS A O 1
ATOM 991 N N . ILE A 1 117 ? -10.654 3.245 1.644 1.00 84.88 117 ILE A N 1
ATOM 992 C CA . ILE A 1 117 ? -9.826 3.513 2.831 1.00 84.88 117 ILE A CA 1
ATOM 993 C C . ILE A 1 117 ? -10.689 3.450 4.085 1.00 84.88 117 ILE A C 1
ATOM 995 O O . ILE A 1 117 ? -10.297 2.828 5.068 1.00 84.88 117 ILE A O 1
ATOM 999 N N . ILE A 1 118 ? -11.880 4.049 4.036 1.00 81.56 118 ILE A N 1
ATOM 1000 C CA . ILE A 1 118 ? -12.842 4.018 5.142 1.00 81.56 118 ILE A CA 1
ATOM 1001 C C . ILE A 1 118 ? -13.198 2.568 5.495 1.00 81.56 118 ILE A C 1
ATOM 1003 O O . ILE A 1 118 ? -13.162 2.182 6.664 1.00 81.56 118 ILE A O 1
ATOM 1007 N N . TYR A 1 119 ? -13.476 1.738 4.488 1.00 80.69 119 TYR A N 1
ATOM 1008 C CA . TYR A 1 119 ? -13.759 0.319 4.682 1.00 80.69 119 TYR A CA 1
ATOM 1009 C C . TYR A 1 119 ? -12.552 -0.452 5.233 1.00 80.69 119 TYR A C 1
ATOM 1011 O O . TYR A 1 119 ? -12.707 -1.298 6.117 1.00 80.69 119 TYR A O 1
ATOM 1019 N N . GLN A 1 120 ? -11.346 -0.156 4.740 1.00 84.44 120 GLN A N 1
ATOM 1020 C CA . GLN A 1 120 ? -10.109 -0.754 5.238 1.00 84.44 120 GLN A CA 1
ATOM 1021 C C . GLN A 1 120 ? -9.906 -0.433 6.726 1.00 84.44 120 GLN A C 1
ATOM 1023 O O . GLN A 1 120 ? -9.670 -1.343 7.513 1.00 84.44 120 GLN A O 1
ATOM 1028 N N . ILE A 1 121 ? -10.084 0.829 7.128 1.00 85.50 121 ILE A N 1
ATOM 1029 C CA . ILE A 1 121 ? -10.038 1.266 8.531 1.00 85.50 121 ILE A CA 1
ATOM 1030 C C . ILE A 1 121 ? -11.075 0.516 9.366 1.00 85.50 121 ILE A C 1
ATOM 1032 O O . ILE A 1 121 ? -10.743 -0.043 10.407 1.00 85.50 121 ILE A O 1
ATOM 1036 N N . PHE A 1 122 ? -12.330 0.481 8.914 1.00 80.12 122 PHE A N 1
ATOM 1037 C CA . PHE A 1 122 ? -13.391 -0.212 9.640 1.00 80.12 122 PHE A CA 1
ATOM 1038 C C . PHE A 1 122 ? -13.063 -1.698 9.834 1.00 80.12 122 PHE A C 1
ATOM 1040 O O . PHE A 1 122 ? -13.233 -2.221 10.933 1.00 80.12 122 PHE A O 1
ATOM 1047 N N . SER A 1 123 ? -12.541 -2.358 8.796 1.00 80.00 123 SER A N 1
ATOM 1048 C CA . SER A 1 123 ? -12.139 -3.767 8.854 1.00 80.00 123 SER A CA 1
ATOM 1049 C C . SER A 1 123 ? -11.007 -3.987 9.859 1.00 80.00 123 SER A C 1
ATOM 1051 O O . SER A 1 123 ? -11.133 -4.859 10.712 1.00 80.00 123 SER A O 1
ATOM 1053 N N . LEU A 1 124 ? -9.961 -3.153 9.824 1.00 80.06 124 LEU A N 1
ATOM 1054 C CA . LEU A 1 124 ? -8.830 -3.221 10.759 1.00 80.06 124 LEU A CA 1
ATOM 1055 C C . LEU A 1 124 ? -9.281 -3.122 12.220 1.00 80.06 124 LEU A C 1
ATOM 1057 O O . LEU A 1 124 ? -8.823 -3.872 13.079 1.00 80.06 124 LEU A O 1
ATOM 1061 N N . VAL A 1 125 ? -10.200 -2.202 12.511 1.00 78.62 125 VAL A N 1
ATOM 1062 C CA . VAL A 1 125 ? -10.646 -1.950 13.884 1.00 78.62 125 VAL A CA 1
ATOM 1063 C C . VAL A 1 125 ? -11.648 -3.002 14.360 1.00 78.62 125 VAL A C 1
ATOM 1065 O O . VAL A 1 125 ? -11.595 -3.408 15.522 1.00 78.62 125 VAL A O 1
ATOM 1068 N N . LYS A 1 126 ? -12.537 -3.472 13.472 1.00 75.00 126 LYS A N 1
ATOM 1069 C CA . LYS A 1 126 ? -13.587 -4.449 13.796 1.00 75.00 126 LYS A CA 1
ATOM 1070 C C . LYS A 1 126 ? -13.022 -5.708 14.454 1.00 75.00 126 LYS A C 1
ATOM 1072 O O . LYS A 1 126 ? -13.626 -6.205 15.396 1.00 75.00 126 LYS A O 1
ATOM 1077 N N . PHE A 1 127 ? -11.891 -6.212 13.966 1.00 68.44 127 PHE A N 1
ATOM 1078 C CA . PHE A 1 127 ? -11.310 -7.466 14.456 1.00 68.44 127 PHE A CA 1
ATOM 1079 C C . PHE A 1 127 ? -10.408 -7.303 15.682 1.00 68.44 127 PHE A C 1
ATOM 1081 O O . PHE A 1 127 ? -10.063 -8.296 16.311 1.00 68.44 127 PHE A O 1
ATOM 1088 N N . LYS A 1 128 ? -10.033 -6.071 16.040 1.00 67.94 128 LYS A N 1
ATOM 1089 C CA . LYS A 1 128 ? -9.049 -5.819 17.099 1.00 67.94 128 LYS A CA 1
ATOM 1090 C C . LYS A 1 128 ? -9.640 -5.354 18.415 1.00 67.94 128 LYS A C 1
ATOM 1092 O O . LYS A 1 128 ? -9.114 -5.697 19.468 1.00 67.94 128 LYS A O 1
ATOM 1097 N N . ASN A 1 129 ? -10.675 -4.516 18.373 1.00 69.56 129 ASN A N 1
ATOM 1098 C CA . ASN A 1 129 ? -11.236 -3.925 19.583 1.00 69.56 129 ASN A CA 1
ATOM 1099 C C . ASN A 1 129 ? -12.667 -3.432 19.335 1.00 69.56 129 ASN A C 1
ATOM 1101 O O . ASN A 1 129 ? -12.881 -2.435 18.648 1.00 69.56 129 ASN A O 1
ATOM 1105 N N . GLU A 1 130 ? -13.647 -4.101 19.938 1.00 74.88 130 GLU A N 1
ATOM 1106 C CA . GLU A 1 130 ? -15.075 -3.817 19.751 1.00 74.88 130 GLU A CA 1
ATOM 1107 C C . GLU A 1 130 ? -15.483 -2.402 20.211 1.00 74.88 130 GLU A C 1
ATOM 1109 O O . GLU A 1 130 ? -16.245 -1.701 19.531 1.00 74.88 130 GLU A O 1
ATOM 1114 N N . LYS A 1 131 ? -14.913 -1.923 21.326 1.00 78.12 131 LYS A N 1
ATOM 1115 C CA . LYS A 1 131 ? -15.154 -0.557 21.824 1.00 78.12 131 LYS A CA 1
ATOM 1116 C C . LYS A 1 131 ? -14.611 0.484 20.848 1.00 78.12 131 LYS A C 1
ATOM 1118 O O . LYS A 1 131 ? -15.294 1.463 20.539 1.00 78.12 131 LYS A O 1
ATOM 1123 N N . LEU A 1 132 ? -13.401 0.265 20.331 1.00 74.94 132 LEU A N 1
ATOM 1124 C CA . LEU A 1 132 ? -12.801 1.136 19.322 1.00 74.94 132 LEU A CA 1
ATOM 1125 C C . LEU A 1 132 ? -13.593 1.086 18.009 1.00 74.94 132 LEU A C 1
ATOM 1127 O O . LEU A 1 132 ? -13.851 2.129 17.412 1.00 74.94 132 LEU A O 1
ATOM 1131 N N . ALA A 1 133 ? -14.050 -0.098 17.597 1.00 75.81 133 ALA A N 1
ATOM 1132 C CA . ALA A 1 133 ? -14.842 -0.288 16.384 1.00 75.81 133 ALA A CA 1
ATOM 1133 C C . ALA A 1 133 ? -16.124 0.538 16.422 1.00 75.81 133 ALA A C 1
ATOM 1135 O O . ALA A 1 133 ? -16.467 1.184 15.434 1.00 75.81 133 ALA A O 1
ATOM 1136 N N . THR A 1 134 ? -16.784 0.590 17.578 1.00 77.88 134 THR A N 1
ATOM 1137 C CA . THR A 1 134 ? -17.999 1.386 17.776 1.00 77.88 134 THR A CA 1
ATOM 1138 C C . THR A 1 134 ? -17.720 2.887 17.675 1.00 77.88 134 THR A C 1
ATOM 1140 O O . THR A 1 134 ? -18.415 3.593 16.942 1.00 77.88 134 THR A O 1
ATOM 1143 N N . LYS A 1 135 ? -16.661 3.385 18.329 1.00 79.12 135 LYS A N 1
ATOM 1144 C CA . LYS A 1 135 ? -16.260 4.803 18.240 1.00 79.12 135 LYS A CA 1
ATOM 1145 C C . LYS A 1 135 ? -15.910 5.216 16.810 1.00 79.12 135 LYS A C 1
ATOM 1147 O O . LYS A 1 135 ? -16.364 6.255 16.336 1.00 79.12 135 LYS A O 1
ATOM 1152 N N . ILE A 1 136 ? -15.126 4.393 16.115 1.00 77.06 136 ILE A N 1
ATOM 1153 C CA . ILE A 1 136 ? -14.695 4.649 14.737 1.00 77.06 136 ILE A CA 1
ATOM 1154 C C . ILE A 1 136 ? -15.884 4.560 13.778 1.00 77.06 136 ILE A C 1
ATOM 1156 O O . ILE A 1 136 ? -16.027 5.422 12.915 1.00 77.06 136 ILE A O 1
ATOM 1160 N N . LYS A 1 137 ? -16.783 3.586 13.962 1.00 78.38 137 LYS A N 1
ATOM 1161 C CA . LYS A 1 137 ? -18.040 3.483 13.208 1.00 78.38 137 LYS A CA 1
ATOM 1162 C C . LYS A 1 137 ? -18.868 4.758 13.344 1.00 78.38 137 LYS A C 1
ATOM 1164 O O . LYS A 1 137 ? -19.297 5.291 12.327 1.00 78.38 137 LYS A O 1
ATOM 1169 N N . ASN A 1 138 ? -19.051 5.263 14.564 1.00 77.50 138 ASN A N 1
ATOM 1170 C CA . ASN A 1 138 ? -19.795 6.501 14.793 1.00 77.50 138 ASN A CA 1
ATOM 1171 C C . ASN A 1 138 ? -19.117 7.690 14.104 1.00 77.50 138 ASN A C 1
ATOM 1173 O O . ASN A 1 138 ? -19.782 8.439 13.402 1.00 77.50 138 ASN A O 1
ATOM 1177 N N . LEU A 1 139 ? -17.790 7.813 14.207 1.00 77.62 139 LEU A N 1
ATOM 1178 C CA . LEU A 1 139 ? -17.041 8.885 13.545 1.00 77.62 139 LEU A CA 1
ATOM 1179 C C . LEU A 1 139 ? -17.166 8.830 12.013 1.00 77.62 139 LEU A C 1
ATOM 1181 O O . LEU A 1 139 ? -17.351 9.862 11.370 1.00 77.62 139 LEU A O 1
ATOM 1185 N N . ILE A 1 140 ? -17.111 7.633 11.424 1.00 75.00 140 ILE A N 1
ATOM 1186 C CA . ILE A 1 140 ? -17.320 7.445 9.986 1.00 75.00 140 ILE A CA 1
ATOM 1187 C C . ILE A 1 140 ? -18.764 7.779 9.595 1.00 75.00 140 ILE A C 1
ATOM 1189 O O . ILE A 1 140 ? -18.964 8.428 8.575 1.00 75.00 140 ILE A O 1
ATOM 1193 N N . LEU A 1 141 ? -19.768 7.363 10.370 1.00 74.31 141 LEU A N 1
ATOM 1194 C CA . LEU A 1 141 ? -21.172 7.675 10.079 1.00 74.31 141 LEU A CA 1
ATOM 1195 C C . LEU A 1 141 ? -21.447 9.181 10.144 1.00 74.31 141 LEU A C 1
ATOM 1197 O O . LEU A 1 141 ? -22.156 9.694 9.282 1.00 74.31 141 LEU A O 1
ATOM 1201 N N . THR A 1 142 ? -20.850 9.887 11.106 1.00 74.69 142 THR A N 1
ATOM 1202 C CA . THR A 1 142 ? -20.984 11.343 11.242 1.00 74.69 142 THR A CA 1
ATOM 1203 C C . THR A 1 142 ? -20.313 12.086 10.087 1.00 74.69 142 THR A C 1
ATOM 1205 O O . THR A 1 142 ? -20.917 12.979 9.501 1.00 74.69 142 THR A O 1
ATOM 1208 N N . ASN A 1 143 ? -19.081 11.711 9.729 1.00 71.69 143 ASN A N 1
ATOM 1209 C CA . ASN A 1 143 ? -18.290 12.458 8.743 1.00 71.69 143 ASN A CA 1
ATOM 1210 C C . ASN A 1 143 ? -18.512 11.986 7.294 1.00 71.69 143 ASN A C 1
ATOM 1212 O O . ASN A 1 143 ? -18.297 12.748 6.355 1.00 71.69 143 ASN A O 1
ATOM 1216 N N . TYR A 1 144 ? -18.940 10.735 7.099 1.00 71.06 144 TYR A N 1
ATOM 1217 C CA . TYR A 1 144 ? -19.061 10.073 5.795 1.00 71.06 144 TYR A CA 1
ATOM 1218 C C . TYR A 1 144 ? -20.303 9.158 5.713 1.00 71.06 144 TYR A C 1
ATOM 1220 O O . TYR A 1 144 ? -20.173 7.967 5.403 1.00 71.06 144 TYR A O 1
ATOM 1228 N N . PRO A 1 145 ? -21.528 9.674 5.916 1.00 60.09 145 PRO A N 1
ATOM 1229 C CA . PRO A 1 145 ? -22.741 8.860 6.081 1.00 60.09 145 PRO A CA 1
ATOM 1230 C C . PRO A 1 145 ? -23.049 7.920 4.899 1.00 60.09 145 PRO A C 1
ATOM 1232 O O . PRO A 1 145 ? -23.551 6.815 5.097 1.00 60.09 145 PRO A O 1
ATOM 1235 N N . LYS A 1 146 ? -22.692 8.300 3.661 1.00 64.31 146 LYS A N 1
ATOM 1236 C CA . LYS A 1 146 ? -22.913 7.481 2.449 1.00 64.31 146 LYS A CA 1
ATOM 1237 C C . LYS A 1 146 ? -21.852 6.392 2.218 1.00 64.31 146 LYS A C 1
ATOM 1239 O O . LYS A 1 146 ? -22.058 5.511 1.387 1.00 64.31 146 LYS A O 1
ATOM 1244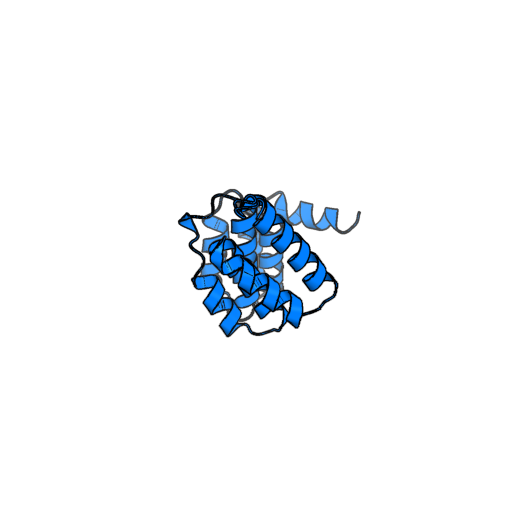 N N . SER A 1 147 ? -20.715 6.427 2.915 1.00 59.88 147 SER A N 1
ATOM 1245 C CA . SER A 1 147 ? -19.540 5.586 2.613 1.00 59.88 147 SER A CA 1
ATOM 1246 C C . SER A 1 147 ? -19.657 4.135 3.106 1.00 59.88 147 SER A C 1
ATOM 1248 O O . SER A 1 147 ? -19.312 3.210 2.376 1.00 59.88 147 SER A O 1
ATOM 1250 N N . ILE A 1 148 ? -20.202 3.903 4.305 1.00 54.88 148 ILE A N 1
ATOM 1251 C CA . ILE A 1 148 ? -20.346 2.543 4.861 1.00 54.88 148 ILE A CA 1
ATOM 1252 C C . ILE A 1 148 ? -21.431 1.754 4.114 1.00 54.88 148 ILE A C 1
ATOM 1254 O O . ILE A 1 148 ? -21.245 0.574 3.813 1.00 54.88 148 ILE A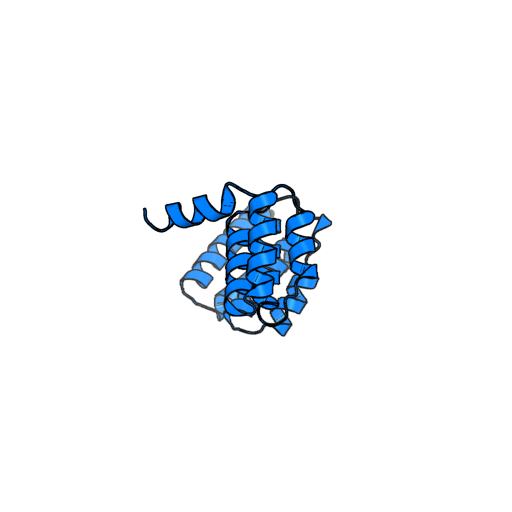 O 1
ATOM 1258 N N . TYR A 1 149 ? -22.553 2.402 3.789 1.00 52.53 149 TYR A N 1
ATOM 1259 C CA . TYR A 1 149 ? -23.682 1.752 3.120 1.00 52.53 149 TYR A CA 1
ATOM 1260 C C . TYR A 1 149 ? -23.414 1.485 1.632 1.00 52.53 149 TYR A C 1
ATOM 1262 O O . TYR A 1 149 ? -23.769 0.420 1.133 1.00 52.53 149 TYR A O 1
ATOM 1270 N N . SER A 1 150 ? -22.712 2.383 0.933 1.00 50.69 150 SER A N 1
ATOM 1271 C CA . SER A 1 150 ? -22.411 2.211 -0.499 1.00 50.69 150 SER A CA 1
ATOM 1272 C C . SER A 1 150 ? -21.421 1.080 -0.801 1.00 50.69 150 SER A C 1
ATOM 1274 O O . SER A 1 150 ? -21.537 0.438 -1.844 1.00 50.69 150 SER A O 1
ATOM 1276 N N . TYR A 1 151 ? -20.474 0.780 0.098 1.00 50.16 151 TYR A N 1
ATOM 1277 C CA . TYR A 1 151 ? -19.516 -0.312 -0.128 1.00 50.16 151 TYR A CA 1
ATOM 1278 C C . TYR A 1 151 ? -20.131 -1.704 0.082 1.00 50.16 151 TYR A C 1
ATOM 1280 O O . TYR A 1 151 ? -19.701 -2.665 -0.552 1.00 50.16 151 TYR A O 1
ATOM 1288 N N . LYS A 1 152 ? -21.151 -1.818 0.947 1.00 47.41 152 LYS A N 1
ATOM 1289 C CA . LYS A 1 152 ? -21.896 -3.070 1.155 1.00 47.41 152 LYS A CA 1
ATOM 1290 C C . LYS A 1 152 ? -22.752 -3.439 -0.063 1.00 47.41 152 LYS A C 1
ATOM 1292 O O . LYS A 1 152 ? -22.878 -4.618 -0.357 1.00 47.41 152 LYS A O 1
ATOM 1297 N N . ILE A 1 153 ? -23.293 -2.442 -0.767 1.00 39.06 153 ILE A N 1
ATOM 1298 C CA . ILE A 1 153 ? -24.147 -2.641 -1.950 1.00 39.06 153 ILE A CA 1
ATOM 1299 C C . ILE A 1 153 ? -23.311 -3.109 -3.156 1.00 39.06 153 ILE A C 1
ATOM 1301 O O . ILE A 1 153 ? -23.650 -4.107 -3.773 1.00 39.06 153 ILE A O 1
ATOM 1305 N N . LYS A 1 154 ? -22.142 -2.502 -3.413 1.00 40.44 154 LYS A N 1
ATOM 1306 C CA . LYS A 1 154 ? -21.283 -2.836 -4.574 1.00 40.44 154 LYS A CA 1
ATOM 1307 C C . LYS A 1 154 ? -20.599 -4.213 -4.562 1.00 40.44 154 LYS A C 1
ATOM 1309 O O . LYS A 1 154 ? -19.886 -4.527 -5.506 1.00 40.44 154 LYS A O 1
ATOM 1314 N N . ARG A 1 155 ? -20.705 -4.995 -3.484 1.00 40.19 155 ARG A N 1
ATOM 1315 C CA . ARG A 1 155 ? -20.163 -6.369 -3.419 1.00 40.19 155 ARG A CA 1
ATOM 1316 C C . ARG A 1 155 ? -21.215 -7.447 -3.690 1.00 40.19 155 ARG A C 1
ATOM 1318 O O . ARG A 1 155 ? -20.832 -8.601 -3.829 1.00 40.19 155 ARG A O 1
ATOM 1325 N N . ASN A 1 156 ? -22.490 -7.063 -3.723 1.00 40.38 156 ASN A N 1
ATOM 1326 C CA . ASN A 1 156 ? -23.621 -7.956 -3.958 1.00 40.38 156 ASN A CA 1
ATOM 1327 C C . ASN A 1 156 ? -24.246 -7.764 -5.357 1.00 40.38 156 ASN A C 1
ATOM 1329 O O . ASN A 1 156 ? -25.289 -8.352 -5.624 1.00 40.38 156 ASN A O 1
ATOM 1333 N N . GLU A 1 157 ? -23.623 -6.949 -6.213 1.00 36.00 157 GLU A N 1
ATOM 1334 C CA . GLU A 1 157 ? -23.892 -6.830 -7.656 1.00 36.00 157 GLU A CA 1
ATOM 1335 C C . GLU A 1 157 ? -22.731 -7.464 -8.425 1.00 36.00 157 GLU A C 1
ATOM 1337 O O . GLU A 1 157 ? -23.000 -8.141 -9.439 1.00 36.00 157 GLU A O 1
#

Mean predicted aligned error: 9.11 Å

Solvent-accessible surface area (backbone atoms only — not comparable to full-atom values): 9120 Å² total; per-residue (Å²): 142,85,88,76,83,84,74,70,52,70,65,60,56,50,53,51,41,52,53,51,29,53,52,23,58,74,68,65,37,62,68,64,24,52,56,39,43,59,62,37,44,85,78,38,56,58,60,25,29,55,52,52,20,52,53,28,48,76,72,68,36,46,70,61,15,50,59,33,51,71,67,45,61,68,88,77,58,79,55,63,70,59,54,51,49,52,52,49,50,52,51,62,67,34,58,93,72,70,50,72,67,61,50,49,53,56,68,69,71,42,99,80,68,53,52,68,52,55,50,51,51,50,54,61,32,52,80,72,36,65,72,57,27,52,55,51,49,52,52,42,47,73,78,40,61,66,42,70,61,53,59,62,53,71,74,79,111

pLDDT: mean 80.69, std 16.57, range [33.94, 97.5]

Nearest PDB structures (foldseek):
  8bd7-assembly1_H  TM=6.272E-01  e=3.211E-01  Chlamydomonas reinhardtii
  2vq2-assembly1_A-2  TM=5.055E-01  e=4.803E-01  Neisseria meningitidis
  4buj-assembly2_F  TM=6.807E-01  e=1.314E+00  Saccharomyces cerevisiae S288C
  7kdt-assembly1_A  TM=4.799E-01  e=4.130E-01  Homo sapiens
  7k10-assembly1_A  TM=3.301E-01  e=2.658E+00  Homo sapiens

Radius of gyration: 18.94 Å; Cα contacts (8 Å, |Δi|>4): 115; chains: 1; bounding box: 51×30×61 Å

Foldseek 3Di:
DDDDPPPPDLVVVLVVLVVQLVVCVVVVVLVSNVVSLVVCCVRDVLSSLLSVLVSCVVVVVLVSSVVSLVVHDPVPDPDVVSVLSSLVSVCSSCLPPDDLVNLCCVLVVDLDHDLVSLVSVLVSDVVPDPVSSVVSVVSCCVSPVPSVVVVVVVVVD

Secondary structure (DSSP, 8-state):
---------HHHHHHHHHHHHHHHHHTT-HHHHHHHHHHHTTT-HHHHHHHHHHHHHHTT-HHHHHHHHTT--TTT---HHHHHHHHHHHHHHTTTT--HHHHHHHHHH-TT--HHHHHHHHHHHHTT-HHHHHHHHHHHHHH-HHHHHHHHHTT--

Organism: Borrelia bissettiae (NCBI:txid64897)